Protein AF-A0A352PZP0-F1 (afdb_monomer_lite)

Secondary structure (DSSP, 8-state):
--TT--SHHHHHHHHHHGGGGGSSSB-STTSSSTTTEEEETT--HHHHHHHTTT---TTEEEEEEEE--SSSTTTTS-EEEEEEEES--

Sequence (89 aa):
PSPNMPTWETSLLYPGMVMLEGTNISEGRGTSLPFQLFGAPFLRQKELLAALEGEEMAGVTLRPVTFEPIFDKWCGTLCYGFQIHITDP

Structure (mmCIF, N/CA/C/O backbone):
data_AF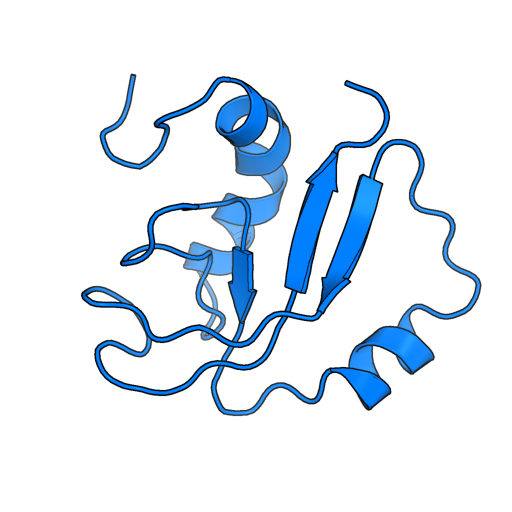-A0A352PZP0-F1
#
_entry.id   AF-A0A352PZP0-F1
#
loop_
_atom_site.group_PDB
_atom_site.id
_atom_site.type_symbol
_atom_site.label_atom_id
_atom_site.label_alt_id
_atom_site.label_comp_id
_atom_site.label_asym_id
_atom_site.label_entity_id
_atom_site.label_seq_id
_atom_site.pdbx_PDB_ins_code
_atom_site.Cartn_x
_atom_site.Cartn_y
_atom_site.Cartn_z
_atom_site.occupancy
_atom_site.B_iso_or_equiv
_atom_site.auth_seq_id
_atom_site.auth_comp_id
_atom_site.auth_asym_id
_atom_site.auth_atom_id
_atom_site.pdbx_PDB_model_num
ATOM 1 N N . PRO A 1 1 ? 17.586 9.045 3.596 1.00 60.56 1 PRO A N 1
ATOM 2 C CA . PRO A 1 1 ? 16.829 7.978 4.290 1.00 60.56 1 PRO A CA 1
ATOM 3 C C . PRO A 1 1 ? 15.730 8.558 5.198 1.00 60.56 1 PRO A C 1
ATOM 5 O O . PRO A 1 1 ? 16.005 9.440 6.006 1.00 60.56 1 PRO A O 1
ATOM 8 N N . SER A 1 2 ? 14.490 8.095 5.017 1.00 74.50 2 SER A N 1
ATOM 9 C CA . SER A 1 2 ? 13.316 8.486 5.813 1.00 74.50 2 SER A CA 1
ATOM 10 C C . SER A 1 2 ? 12.859 7.293 6.659 1.00 74.50 2 SER A C 1
ATOM 12 O O . SER A 1 2 ? 12.968 6.167 6.173 1.00 74.50 2 SER A O 1
ATOM 14 N N . PRO A 1 3 ? 12.313 7.489 7.874 1.00 76.81 3 PRO A N 1
ATOM 15 C CA . PRO A 1 3 ? 11.778 6.393 8.689 1.00 76.81 3 PRO A CA 1
ATOM 16 C C . PRO A 1 3 ? 10.741 5.520 7.965 1.00 76.81 3 PRO A C 1
ATOM 18 O O . PRO A 1 3 ? 10.652 4.330 8.236 1.00 76.81 3 PRO A O 1
ATOM 21 N N . ASN A 1 4 ? 9.997 6.095 7.012 1.00 77.19 4 ASN A N 1
ATOM 22 C CA . ASN A 1 4 ? 9.006 5.379 6.199 1.00 77.19 4 ASN A CA 1
ATOM 23 C C . ASN A 1 4 ? 9.545 4.928 4.828 1.00 77.19 4 ASN A C 1
ATOM 25 O O . ASN A 1 4 ? 8.770 4.538 3.965 1.00 77.19 4 ASN A O 1
ATOM 29 N N . MET A 1 5 ? 10.864 4.956 4.624 1.00 83.12 5 MET A N 1
ATOM 30 C CA . MET A 1 5 ? 11.538 4.359 3.466 1.00 83.12 5 MET A CA 1
ATOM 31 C C . MET A 1 5 ? 12.540 3.293 3.939 1.00 83.12 5 MET A C 1
ATOM 33 O O . MET A 1 5 ? 13.751 3.515 3.869 1.00 83.12 5 MET A O 1
ATOM 37 N N . PRO A 1 6 ? 12.054 2.159 4.480 1.00 80.25 6 PRO A N 1
ATOM 38 C CA . PRO A 1 6 ? 12.908 1.163 5.126 1.00 80.25 6 PRO A CA 1
ATOM 39 C C . PRO A 1 6 ? 13.710 0.306 4.137 1.00 80.25 6 PRO A C 1
ATOM 41 O O . PRO A 1 6 ? 14.686 -0.324 4.534 1.00 80.25 6 PRO A O 1
ATOM 44 N N . THR A 1 7 ? 13.301 0.260 2.867 1.00 85.25 7 THR A N 1
ATOM 45 C CA . THR A 1 7 ? 13.876 -0.611 1.833 1.00 85.25 7 THR A CA 1
ATOM 46 C C . THR A 1 7 ? 14.102 0.168 0.534 1.00 85.25 7 THR A C 1
ATOM 48 O O . THR A 1 7 ? 13.523 1.243 0.339 1.00 85.25 7 THR A O 1
ATOM 51 N N . TRP A 1 8 ? 14.962 -0.333 -0.356 1.00 89.06 8 TRP A N 1
ATOM 52 C CA . TRP A 1 8 ? 15.230 0.338 -1.635 1.00 89.06 8 TRP A CA 1
ATOM 53 C C . TRP A 1 8 ? 14.019 0.235 -2.575 1.00 89.06 8 TRP A C 1
ATOM 55 O O . TRP A 1 8 ? 13.730 1.191 -3.289 1.00 89.06 8 TRP A O 1
ATOM 65 N N . GLU A 1 9 ? 13.244 -0.845 -2.479 1.00 87.62 9 GLU A N 1
ATOM 66 C CA . GLU A 1 9 ? 11.985 -1.073 -3.192 1.00 87.62 9 GLU A CA 1
ATOM 67 C C . GLU A 1 9 ? 10.973 0.041 -2.900 1.00 87.62 9 GLU A C 1
ATOM 69 O O . GLU A 1 9 ? 10.315 0.554 -3.805 1.00 87.62 9 GLU A O 1
ATOM 74 N N . THR A 1 10 ? 10.902 0.501 -1.645 1.00 87.31 10 THR A N 1
ATOM 75 C CA . THR A 1 10 ? 10.073 1.658 -1.282 1.00 87.31 10 THR A CA 1
ATOM 76 C C . THR A 1 10 ? 10.473 2.910 -2.073 1.00 87.31 10 THR A C 1
ATOM 78 O O . THR A 1 10 ? 9.612 3.718 -2.405 1.00 87.31 10 THR A O 1
ATOM 81 N N . SER A 1 11 ? 11.751 3.070 -2.426 1.00 89.69 11 SER A N 1
ATOM 82 C CA . SER A 1 11 ? 12.211 4.215 -3.225 1.00 89.69 11 SER A CA 1
ATOM 83 C C . SER A 1 11 ? 11.706 4.168 -4.668 1.00 89.69 11 SER A C 1
ATOM 85 O O . SER A 1 11 ? 11.447 5.228 -5.232 1.00 89.69 11 SER A O 1
ATOM 87 N N . LEU A 1 12 ? 11.519 2.971 -5.240 1.00 92.44 12 LEU A N 1
ATOM 88 C CA . LEU A 1 12 ? 10.939 2.797 -6.577 1.00 92.44 12 LEU A CA 1
ATOM 89 C C . LEU A 1 12 ? 9.448 3.154 -6.603 1.00 92.44 12 LEU A C 1
ATOM 91 O O . LEU A 1 12 ? 8.978 3.788 -7.544 1.00 92.44 12 LEU A O 1
ATOM 95 N N . LEU A 1 13 ? 8.708 2.783 -5.556 1.00 93.56 13 LEU A N 1
ATOM 96 C CA . LEU A 1 13 ? 7.258 2.995 -5.489 1.00 93.56 13 LEU A CA 1
ATOM 97 C C . LEU A 1 13 ? 6.861 4.384 -4.970 1.00 93.56 13 LEU A C 1
ATOM 99 O O . LEU A 1 13 ? 5.775 4.874 -5.286 1.00 93.56 13 LEU A O 1
ATOM 103 N N . TYR A 1 14 ? 7.730 5.032 -4.189 1.00 92.88 14 TYR A N 1
ATOM 104 C CA . TYR A 1 14 ? 7.437 6.294 -3.505 1.00 92.88 14 TYR A CA 1
ATOM 105 C C . TYR A 1 14 ? 6.848 7.392 -4.413 1.00 92.88 14 TYR A C 1
ATOM 107 O O . TYR A 1 14 ? 5.839 7.969 -4.011 1.00 92.88 14 TYR A O 1
ATOM 115 N N . PRO A 1 15 ? 7.372 7.674 -5.627 1.00 92.56 15 PRO A N 1
ATOM 116 C CA . PRO A 1 15 ? 6.834 8.744 -6.474 1.00 92.56 15 PRO A CA 1
ATOM 117 C C . PRO A 1 15 ? 5.361 8.558 -6.862 1.00 92.56 15 PRO A C 1
ATOM 119 O O . PRO A 1 15 ? 4.634 9.540 -6.977 1.00 92.56 15 PRO A O 1
ATOM 122 N N . GLY A 1 16 ? 4.911 7.312 -7.045 1.00 92.44 16 GLY A N 1
ATOM 123 C CA . GLY A 1 16 ? 3.500 7.012 -7.302 1.00 92.44 16 GLY A CA 1
ATOM 124 C C . GLY A 1 16 ? 2.680 6.985 -6.015 1.00 92.44 16 GLY A C 1
ATOM 125 O O . GLY A 1 16 ? 1.594 7.555 -5.941 1.00 92.44 16 GLY A O 1
ATOM 126 N N . MET A 1 17 ? 3.226 6.365 -4.972 1.00 95.50 17 MET A N 1
ATOM 127 C CA . MET A 1 17 ? 2.497 6.102 -3.730 1.00 95.50 17 MET A CA 1
ATOM 128 C C . MET A 1 17 ? 2.305 7.345 -2.863 1.00 95.50 17 MET A C 1
ATOM 130 O O . MET A 1 17 ? 1.293 7.452 -2.175 1.00 95.50 17 MET A O 1
ATOM 134 N N . VAL A 1 18 ? 3.211 8.324 -2.937 1.00 94.31 18 VAL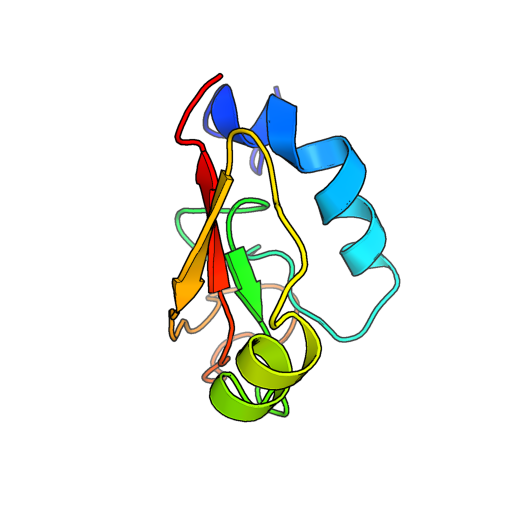 A N 1
ATOM 135 C CA . VAL A 1 18 ? 3.075 9.601 -2.219 1.00 94.31 18 VAL A CA 1
ATOM 136 C C . VAL A 1 18 ? 1.850 10.400 -2.677 1.00 94.31 18 VAL A C 1
ATOM 138 O O . VAL A 1 18 ? 1.280 11.155 -1.897 1.00 94.31 18 VAL A O 1
ATOM 141 N N . MET A 1 19 ? 1.362 10.187 -3.905 1.00 95.56 19 MET A N 1
ATOM 142 C CA . MET A 1 19 ? 0.139 10.841 -4.393 1.00 95.56 19 MET A CA 1
ATOM 143 C C . MET A 1 19 ? 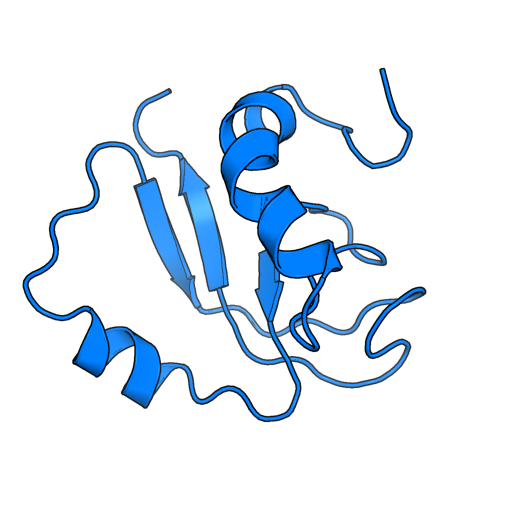-1.090 10.482 -3.546 1.00 95.56 19 MET A C 1
ATOM 145 O O . MET A 1 19 ? -2.024 11.278 -3.434 1.00 95.56 19 MET A O 1
ATOM 149 N N . LEU A 1 20 ? -1.085 9.307 -2.907 1.00 96.62 20 LEU A N 1
ATOM 150 C CA . LEU A 1 20 ? -2.167 8.871 -2.028 1.00 96.62 20 LEU A CA 1
ATOM 151 C C . LEU A 1 20 ? -2.207 9.651 -0.710 1.00 96.62 20 LEU A C 1
ATOM 153 O O . LEU A 1 20 ? -3.262 9.672 -0.072 1.00 96.62 20 LEU A O 1
ATOM 157 N N . GLU A 1 21 ? -1.129 10.344 -0.320 1.00 95.44 21 GLU A N 1
ATOM 158 C CA . GLU A 1 21 ? -1.091 11.174 0.893 1.00 95.44 21 GLU A CA 1
ATOM 159 C C . GLU A 1 21 ? -2.187 12.246 0.877 1.00 95.44 21 GLU A C 1
ATOM 161 O O . GLU A 1 21 ? -2.837 12.459 1.897 1.00 95.44 21 GLU A O 1
ATOM 166 N N . GLY A 1 22 ? -2.487 12.817 -0.296 1.00 95.88 22 GLY A N 1
ATOM 167 C CA . GLY A 1 22 ? -3.569 13.789 -0.498 1.00 95.88 22 GLY A CA 1
ATOM 168 C C . GLY A 1 22 ? -4.983 13.196 -0.569 1.00 95.88 22 GLY A C 1
ATOM 169 O O . GLY A 1 22 ? -5.925 13.907 -0.912 1.00 95.88 22 GLY A O 1
ATOM 170 N N . THR A 1 23 ? -5.149 11.902 -0.285 1.00 97.06 23 THR A N 1
ATOM 171 C CA . THR A 1 23 ? -6.424 11.178 -0.384 1.00 97.06 23 THR A CA 1
ATOM 172 C C . THR A 1 23 ? -6.784 10.474 0.928 1.00 97.06 23 THR A C 1
ATOM 174 O O . THR A 1 23 ? -5.973 10.360 1.847 1.00 97.06 23 THR A O 1
ATOM 177 N N . ASN A 1 24 ? -7.994 9.912 0.989 1.00 97.44 24 ASN A N 1
ATOM 178 C CA . ASN A 1 24 ? -8.449 9.075 2.105 1.00 97.44 24 ASN A CA 1
ATOM 179 C C . ASN A 1 24 ? -8.023 7.596 1.981 1.00 97.44 24 ASN A C 1
ATOM 181 O O . ASN A 1 24 ? -8.536 6.741 2.703 1.00 97.44 24 ASN A O 1
ATOM 185 N N . ILE A 1 25 ? -7.108 7.270 1.068 1.00 98.12 25 ILE A N 1
ATOM 186 C CA . ILE A 1 25 ? -6.494 5.943 0.955 1.00 98.12 25 ILE A CA 1
ATOM 187 C C . ILE A 1 25 ? -5.204 5.956 1.783 1.00 98.12 25 ILE A C 1
ATOM 189 O O . ILE A 1 25 ? -4.413 6.894 1.682 1.00 98.12 25 ILE A O 1
ATOM 193 N N . SER A 1 26 ? -5.015 4.944 2.634 1.00 98.25 26 SER A N 1
ATOM 194 C CA . SER A 1 26 ? -3.747 4.724 3.336 1.00 98.25 26 SER A CA 1
ATOM 195 C C . SER A 1 26 ? -2.715 4.206 2.351 1.00 98.25 26 SER A C 1
ATOM 197 O O . SER A 1 26 ? -2.992 3.259 1.623 1.00 98.25 26 SER A O 1
ATOM 199 N N . GLU A 1 27 ? -1.529 4.796 2.368 1.00 97.69 27 GLU A N 1
ATOM 200 C CA . GLU A 1 27 ? -0.329 4.372 1.646 1.00 97.69 27 GLU A CA 1
ATOM 201 C C . GLU A 1 27 ? 0.549 3.405 2.464 1.00 97.69 27 GLU A C 1
ATOM 203 O O . GLU A 1 27 ? 1.753 3.280 2.243 1.00 97.69 27 GLU A O 1
ATOM 208 N N . GLY A 1 28 ? -0.034 2.726 3.457 1.00 97.06 28 GLY A N 1
ATOM 209 C CA . GLY A 1 28 ? 0.651 1.689 4.230 1.00 97.06 28 GLY A CA 1
ATOM 210 C C . GLY A 1 28 ? 1.526 2.208 5.371 1.00 97.06 28 GLY A C 1
ATOM 211 O O . GLY A 1 28 ? 2.203 1.406 6.021 1.00 97.06 28 GLY A O 1
ATOM 212 N N . ARG A 1 29 ? 1.516 3.517 5.662 1.00 96.56 29 ARG A N 1
ATOM 213 C CA . ARG A 1 29 ? 2.047 4.038 6.934 1.00 96.56 29 ARG A CA 1
ATOM 214 C C . ARG A 1 29 ? 1.342 3.355 8.107 1.00 96.56 29 ARG A C 1
ATOM 216 O O . ARG A 1 29 ? 0.195 2.934 7.989 1.00 96.56 29 ARG A O 1
ATOM 223 N N . GLY A 1 30 ? 2.060 3.173 9.214 1.00 95.31 30 GLY A N 1
ATOM 224 C CA . GLY A 1 30 ? 1.565 2.359 10.326 1.00 95.31 30 GLY A CA 1
ATOM 225 C C . GLY A 1 30 ? 1.636 0.849 10.083 1.00 95.31 30 GLY A C 1
ATOM 226 O O . GLY A 1 30 ? 1.061 0.097 10.860 1.00 95.31 30 GLY A O 1
ATOM 227 N N . THR A 1 31 ? 2.338 0.383 9.049 1.00 95.50 31 THR A N 1
ATOM 228 C CA . THR A 1 31 ? 2.604 -1.047 8.810 1.00 95.50 31 THR A CA 1
ATOM 229 C C . THR A 1 31 ? 4.106 -1.309 8.666 1.00 95.50 31 THR A C 1
ATOM 231 O O . THR A 1 31 ? 4.913 -0.381 8.690 1.00 95.50 31 THR A O 1
ATOM 234 N N . SER A 1 32 ? 4.500 -2.572 8.490 1.00 94.44 32 SER A N 1
ATOM 235 C CA . SER A 1 32 ? 5.886 -2.944 8.170 1.00 94.44 32 SER A CA 1
ATOM 236 C C . SER A 1 32 ? 6.287 -2.665 6.713 1.00 94.44 32 SER A C 1
ATOM 238 O O . SER A 1 32 ? 7.455 -2.840 6.373 1.00 94.44 32 SER A O 1
ATOM 240 N N . LEU A 1 33 ? 5.350 -2.241 5.855 1.00 95.69 33 LEU A N 1
ATOM 241 C CA . LEU A 1 33 ? 5.539 -2.072 4.409 1.00 95.69 33 LEU A CA 1
ATOM 242 C C . LEU A 1 33 ? 5.022 -0.700 3.904 1.00 95.69 33 LEU A C 1
ATOM 244 O O . LEU A 1 33 ? 4.187 -0.645 2.994 1.00 95.69 33 LEU A O 1
ATOM 248 N N . PRO A 1 34 ? 5.490 0.430 4.472 1.00 95.50 34 PRO A N 1
ATOM 249 C CA . PRO A 1 34 ? 5.054 1.758 4.047 1.00 95.50 34 PRO A CA 1
ATOM 250 C C . PRO A 1 34 ? 5.393 2.017 2.575 1.00 95.50 34 PRO A C 1
ATOM 252 O O . PRO A 1 34 ? 6.470 1.650 2.094 1.00 95.50 34 PRO A O 1
ATOM 255 N N . PHE A 1 35 ? 4.449 2.640 1.865 1.00 96.00 35 PHE A N 1
ATOM 256 C CA . PHE A 1 35 ? 4.467 2.902 0.421 1.00 96.00 35 PHE A CA 1
ATOM 257 C C . PHE A 1 35 ? 4.619 1.665 -0.467 1.00 96.00 35 PHE A C 1
ATOM 259 O O . PHE A 1 35 ? 4.838 1.794 -1.665 1.00 96.00 35 PHE A O 1
ATOM 266 N N . GLN A 1 36 ? 4.486 0.462 0.086 1.00 97.00 36 GLN A N 1
ATOM 267 C CA . GLN A 1 36 ? 4.311 -0.752 -0.712 1.00 97.00 36 GLN A CA 1
ATOM 268 C C . GLN A 1 36 ? 2.877 -1.265 -0.622 1.00 97.00 36 GLN A C 1
ATOM 270 O O . GLN A 1 36 ? 2.458 -2.046 -1.470 1.00 97.00 36 GLN A O 1
ATOM 275 N N . LEU A 1 37 ? 2.121 -0.830 0.389 1.00 97.94 37 LEU A N 1
ATOM 276 C CA . LEU A 1 37 ? 0.705 -1.130 0.552 1.00 97.94 37 LEU A CA 1
ATOM 277 C C . LEU A 1 37 ? -0.131 0.100 0.231 1.00 97.94 37 LEU A C 1
ATOM 279 O O . LEU A 1 37 ? 0.248 1.214 0.581 1.00 97.94 37 LEU A O 1
ATOM 283 N N . PHE A 1 38 ? -1.307 -0.109 -0.345 1.00 98.38 38 PHE A N 1
ATOM 284 C CA . PHE A 1 38 ? -2.380 0.869 -0.267 1.00 98.38 38 PHE A CA 1
ATOM 285 C C . PHE A 1 38 ? -3.694 0.204 0.117 1.00 98.38 38 PHE A C 1
ATOM 287 O O . PHE A 1 38 ? -3.934 -0.955 -0.222 1.00 98.38 38 PHE A O 1
ATOM 294 N N . GLY A 1 39 ? -4.558 0.927 0.823 1.00 98.25 39 GLY A N 1
ATOM 295 C CA . GLY A 1 39 ? -5.833 0.380 1.267 1.00 98.25 39 GLY A CA 1
ATOM 296 C C . GLY A 1 39 ? -6.708 1.367 2.027 1.00 98.25 39 GLY A C 1
ATOM 297 O O . GLY A 1 39 ? -6.265 2.429 2.457 1.00 98.25 39 GLY A O 1
ATOM 298 N N . ALA A 1 40 ? -7.976 1.004 2.192 1.00 98.44 40 ALA A N 1
ATOM 299 C CA . ALA A 1 40 ? -8.937 1.742 3.003 1.00 98.44 40 ALA A CA 1
ATOM 300 C C . ALA A 1 40 ? -10.076 0.808 3.452 1.00 98.44 40 ALA A C 1
ATOM 302 O O . ALA A 1 40 ? -10.322 -0.211 2.797 1.00 98.44 40 ALA A O 1
ATOM 303 N N . PRO A 1 41 ? -10.831 1.145 4.512 1.00 98.50 41 PRO A N 1
ATOM 304 C CA . PRO A 1 41 ? -11.950 0.316 4.977 1.00 98.50 41 PRO A CA 1
ATOM 305 C C . PRO A 1 41 ? -13.095 0.206 3.958 1.00 98.50 41 PRO A C 1
ATOM 307 O O . PRO A 1 41 ? -13.859 -0.760 3.957 1.00 98.50 41 PRO A O 1
ATOM 310 N N . PHE A 1 42 ? -13.220 1.198 3.074 1.00 97.69 42 PHE A N 1
ATOM 311 C CA . PHE A 1 42 ? -14.261 1.255 2.048 1.00 97.69 42 PHE A CA 1
ATOM 312 C C . PHE A 1 42 ? -13.857 0.608 0.716 1.00 97.69 42 PHE A C 1
ATOM 314 O O . PHE A 1 42 ? -14.719 0.432 -0.142 1.00 97.69 42 PHE A O 1
ATOM 321 N N . LEU A 1 43 ? -12.583 0.244 0.521 1.00 97.19 43 LEU A N 1
ATOM 322 C CA . LEU A 1 43 ? -12.137 -0.346 -0.741 1.00 97.19 43 LEU A CA 1
ATOM 323 C C . LEU A 1 43 ? -12.708 -1.756 -0.937 1.00 97.19 43 LEU A C 1
ATOM 325 O O . LEU A 1 43 ? -12.878 -2.536 0.002 1.00 97.19 43 LEU A O 1
ATOM 329 N N . ARG A 1 44 ? -13.005 -2.083 -2.197 1.00 96.81 44 ARG A N 1
ATOM 330 C CA . ARG A 1 44 ? -13.542 -3.376 -2.630 1.00 96.81 44 ARG A CA 1
ATOM 331 C C . ARG A 1 44 ? -12.549 -4.020 -3.590 1.00 96.81 44 ARG A C 1
ATOM 333 O O . ARG A 1 44 ? -12.524 -3.704 -4.772 1.00 96.81 44 ARG A O 1
ATOM 340 N N . GLN A 1 45 ? -11.714 -4.927 -3.078 1.00 95.62 45 GLN A N 1
ATOM 341 C CA . GLN A 1 45 ? -10.603 -5.521 -3.841 1.00 95.62 45 GLN A CA 1
ATOM 342 C C . GLN A 1 45 ? -11.057 -6.164 -5.158 1.00 95.62 45 GLN A C 1
ATOM 344 O O . GLN A 1 45 ? -10.425 -5.966 -6.188 1.00 95.62 45 GLN A O 1
ATOM 349 N N . LYS A 1 46 ? -12.170 -6.905 -5.139 1.00 95.19 46 LYS A N 1
ATOM 350 C CA . LYS A 1 46 ? -12.698 -7.563 -6.342 1.00 95.19 46 LYS A CA 1
ATOM 351 C C . LYS A 1 46 ? -13.112 -6.563 -7.420 1.00 95.19 46 LYS A C 1
ATOM 353 O O . LYS A 1 46 ? -12.810 -6.779 -8.583 1.00 95.19 46 LYS A O 1
ATOM 358 N N . GLU A 1 47 ? -13.779 -5.482 -7.025 1.00 95.94 47 GLU A N 1
ATOM 359 C CA . GLU A 1 47 ? -14.218 -4.434 -7.951 1.00 95.94 47 GLU A CA 1
ATOM 360 C C . GLU A 1 47 ? -13.019 -3.680 -8.529 1.00 95.94 47 GLU A C 1
ATOM 362 O O . GLU A 1 47 ? -12.992 -3.419 -9.726 1.00 95.94 47 GLU A O 1
ATOM 367 N N . LEU A 1 48 ? -11.994 -3.402 -7.712 1.00 93.56 48 LEU A N 1
ATOM 368 C 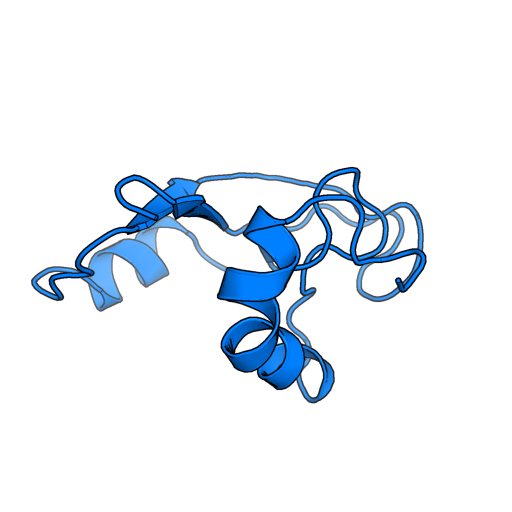CA . LEU A 1 48 ? -10.775 -2.758 -8.198 1.00 93.56 48 LEU A CA 1
ATOM 369 C C . LEU A 1 48 ? -10.001 -3.650 -9.177 1.00 93.56 48 LEU A C 1
ATOM 371 O O . LEU A 1 48 ? -9.552 -3.160 -10.204 1.00 93.56 48 LEU A O 1
ATOM 375 N N . LEU A 1 49 ? -9.874 -4.952 -8.894 1.00 93.44 49 LEU A N 1
ATOM 376 C CA . LEU A 1 49 ? -9.235 -5.890 -9.823 1.00 93.44 49 LEU A CA 1
ATOM 377 C C . LEU A 1 49 ? -9.999 -5.999 -11.143 1.00 93.44 49 LEU A C 1
ATOM 379 O O . LEU A 1 49 ? -9.371 -6.010 -12.192 1.00 93.44 49 LEU A O 1
ATOM 383 N N . ALA A 1 50 ? -11.332 -6.046 -11.092 1.00 94.44 50 ALA A N 1
ATOM 384 C CA . ALA A 1 50 ? -12.157 -6.061 -12.297 1.00 94.44 50 ALA A CA 1
ATOM 385 C C . ALA A 1 50 ? -12.024 -4.756 -13.101 1.00 94.44 50 ALA A C 1
ATOM 387 O O . ALA A 1 50 ? -11.983 -4.784 -14.323 1.00 94.44 50 ALA A O 1
ATOM 388 N N . ALA A 1 51 ? -11.912 -3.606 -12.429 1.00 93.19 51 ALA A N 1
ATOM 389 C CA . ALA A 1 51 ? -11.713 -2.316 -13.092 1.00 93.19 51 ALA A CA 1
ATOM 390 C C . ALA A 1 51 ? -10.330 -2.172 -13.754 1.00 93.19 51 ALA A C 1
ATOM 392 O O . ALA A 1 51 ? -10.171 -1.342 -14.642 1.00 93.19 51 ALA A O 1
ATOM 393 N N . LEU A 1 52 ? -9.347 -2.959 -13.311 1.00 90.06 52 LEU A N 1
ATOM 394 C CA . LEU A 1 52 ? -7.993 -3.019 -13.868 1.00 90.06 52 LEU A CA 1
ATOM 395 C C . LEU A 1 52 ? -7.808 -4.216 -14.815 1.00 90.06 52 LEU A C 1
ATOM 397 O O . LEU A 1 52 ? -6.693 -4.503 -15.246 1.00 90.06 52 LEU A O 1
ATOM 401 N N . GLU A 1 53 ? -8.878 -4.954 -15.118 1.00 90.31 53 GLU A N 1
ATOM 402 C CA . GLU A 1 53 ? -8.809 -6.105 -16.009 1.00 90.31 53 GLU A CA 1
ATOM 403 C C . GLU A 1 53 ? -8.411 -5.658 -17.423 1.00 90.31 53 GLU A C 1
ATOM 405 O O . GLU A 1 53 ? -9.048 -4.796 -18.024 1.00 90.31 53 GLU A O 1
ATOM 410 N N . GLY A 1 54 ? -7.339 -6.252 -17.955 1.00 86.81 54 GLY A N 1
ATOM 411 C CA . GLY A 1 54 ? -6.776 -5.894 -19.261 1.00 86.81 54 GLY A CA 1
ATOM 412 C C . GLY A 1 54 ? -5.692 -4.813 -19.222 1.00 86.81 54 GLY A C 1
ATOM 413 O O . GLY A 1 54 ? -5.030 -4.612 -20.238 1.00 86.81 54 GLY A O 1
ATOM 414 N N . GLU A 1 55 ? -5.454 -4.175 -18.073 1.00 89.00 55 GLU A N 1
ATOM 415 C CA . GLU A 1 55 ? -4.313 -3.274 -17.886 1.00 89.00 55 GLU A CA 1
ATOM 416 C C . GLU A 1 55 ? -3.047 -4.084 -17.577 1.00 89.00 55 GLU A C 1
ATOM 418 O O . GLU A 1 55 ? -2.969 -4.810 -16.580 1.00 89.00 55 GLU A O 1
ATOM 423 N N . GLU A 1 56 ? -2.032 -3.964 -18.432 1.00 84.38 56 GLU A N 1
ATOM 424 C CA . GLU A 1 56 ? -0.743 -4.616 -18.220 1.00 84.38 56 GLU A CA 1
ATOM 425 C C . GLU A 1 56 ? 0.185 -3.695 -17.419 1.00 84.38 56 GLU A C 1
ATOM 427 O O . GLU A 1 56 ? 0.568 -2.613 -17.862 1.00 84.38 56 GLU A O 1
ATOM 432 N N . MET A 1 57 ? 0.563 -4.135 -16.219 1.00 87.31 57 MET A N 1
ATOM 433 C CA . MET A 1 57 ? 1.513 -3.423 -15.368 1.00 87.31 57 MET A CA 1
ATOM 434 C C . MET A 1 57 ? 2.873 -4.116 -15.438 1.00 87.31 57 MET A C 1
ATOM 436 O O . MET A 1 57 ? 3.143 -5.067 -14.707 1.00 87.31 57 MET A O 1
ATOM 440 N N . ALA A 1 58 ? 3.735 -3.646 -16.337 1.00 91.38 58 ALA A N 1
ATOM 441 C CA . ALA A 1 58 ? 5.089 -4.174 -16.455 1.00 91.38 58 ALA A CA 1
ATOM 442 C C . ALA A 1 58 ? 5.871 -3.981 -15.140 1.00 91.38 58 ALA A C 1
ATOM 444 O O . ALA A 1 58 ? 5.868 -2.901 -14.552 1.00 91.38 58 ALA A O 1
ATOM 445 N N . GLY A 1 59 ? 6.536 -5.045 -14.684 1.00 93.62 59 GLY A N 1
ATOM 446 C CA . GLY A 1 59 ? 7.425 -5.024 -13.519 1.00 93.62 59 GLY A CA 1
ATOM 447 C C . GLY A 1 59 ? 6.748 -5.037 -12.146 1.00 93.62 59 GLY A C 1
ATOM 448 O O . GLY A 1 59 ? 7.455 -5.087 -11.137 1.00 93.62 59 GLY A O 1
ATOM 449 N N . VAL A 1 60 ? 5.411 -5.055 -12.064 1.00 94.81 60 VAL A N 1
ATOM 450 C CA . VAL A 1 60 ? 4.686 -5.144 -10.785 1.00 94.81 60 VAL A CA 1
ATOM 451 C C . VAL A 1 60 ? 3.451 -6.041 -10.860 1.00 94.81 60 VAL A C 1
ATOM 453 O O . VAL A 1 60 ? 2.823 -6.208 -11.900 1.00 94.81 60 VAL A O 1
ATOM 456 N N . THR A 1 61 ? 3.037 -6.573 -9.712 1.00 93.94 61 THR A N 1
ATOM 457 C CA . THR A 1 61 ? 1.734 -7.223 -9.543 1.00 93.94 61 THR A CA 1
ATOM 458 C C . THR A 1 6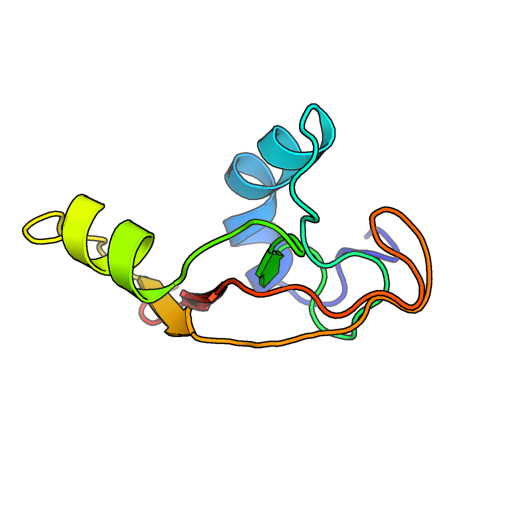1 ? 1.006 -6.681 -8.316 1.00 93.94 61 THR A C 1
ATOM 460 O O . THR A 1 61 ? 1.619 -6.379 -7.287 1.00 93.94 61 THR A O 1
ATOM 463 N N . LEU A 1 62 ? -0.320 -6.559 -8.411 1.00 95.25 62 LEU A N 1
ATOM 464 C CA . LEU A 1 62 ? -1.169 -6.175 -7.286 1.00 95.25 62 LEU A CA 1
ATOM 465 C C . LEU A 1 62 ? -1.567 -7.418 -6.491 1.00 95.25 62 LEU A C 1
ATOM 467 O O . LEU A 1 62 ? -2.450 -8.177 -6.890 1.00 95.25 62 LEU A O 1
ATOM 471 N N . ARG A 1 63 ? -0.944 -7.609 -5.325 1.00 95.19 63 ARG A N 1
ATOM 472 C CA . ARG A 1 63 ? -1.265 -8.715 -4.415 1.00 95.19 63 ARG A CA 1
ATOM 473 C C . ARG A 1 63 ? -2.322 -8.269 -3.400 1.00 95.19 63 ARG A C 1
ATOM 475 O O . ARG A 1 63 ? -2.016 -7.386 -2.597 1.00 95.19 63 ARG A O 1
ATOM 482 N N . PRO A 1 64 ? -3.533 -8.859 -3.379 1.00 96.88 64 PRO A N 1
ATOM 483 C CA . PRO A 1 64 ? -4.551 -8.506 -2.393 1.00 96.88 64 PRO A CA 1
ATOM 484 C C . PRO A 1 64 ? -4.026 -8.677 -0.967 1.00 96.88 64 PRO A C 1
ATOM 486 O O . PRO A 1 64 ? -3.416 -9.694 -0.638 1.00 96.88 64 PRO A O 1
ATOM 489 N N . VAL A 1 65 ? -4.282 -7.689 -0.115 1.00 97.88 65 VAL A N 1
ATOM 490 C CA . VAL A 1 65 ? -3.904 -7.717 1.298 1.00 97.88 65 VAL A CA 1
ATOM 491 C C . VAL A 1 65 ? -4.949 -7.003 2.146 1.00 97.88 65 VAL A C 1
ATOM 493 O O . VAL A 1 65 ? -5.613 -6.061 1.705 1.00 97.88 65 VAL A O 1
ATOM 496 N N . THR A 1 66 ? -5.081 -7.455 3.383 1.00 98.12 66 THR A N 1
ATOM 497 C CA . THR A 1 66 ? -5.844 -6.773 4.422 1.00 98.12 66 THR A CA 1
ATOM 498 C C . THR A 1 66 ? -4.877 -6.424 5.543 1.00 98.12 66 THR A C 1
ATOM 500 O O . THR A 1 66 ? -4.075 -7.268 5.944 1.00 98.12 66 THR A O 1
ATOM 503 N N . PHE A 1 67 ? -4.906 -5.181 6.010 1.00 98.38 67 PHE A N 1
ATOM 504 C CA . PHE A 1 67 ? -3.970 -4.690 7.019 1.00 98.38 67 PHE A CA 1
ATOM 505 C C . PHE A 1 67 ? -4.645 -3.697 7.957 1.00 98.38 67 PHE A C 1
ATOM 507 O O . PHE A 1 67 ? -5.629 -3.060 7.593 1.00 98.38 67 PHE A O 1
ATOM 514 N N . GLU A 1 68 ? -4.101 -3.560 9.160 1.00 98.44 68 GLU A N 1
ATOM 515 C CA . GLU A 1 68 ? -4.545 -2.591 10.158 1.00 98.44 68 GLU A CA 1
ATOM 516 C C . GLU A 1 68 ? -3.347 -1.711 10.547 1.00 98.44 68 GLU A C 1
ATOM 518 O O . GLU A 1 68 ? -2.384 -2.222 11.127 1.00 98.44 68 GLU A O 1
ATOM 523 N N . PRO A 1 69 ? -3.345 -0.417 10.179 1.00 97.88 69 PRO A N 1
ATOM 524 C CA . PRO A 1 69 ? -2.293 0.512 10.576 1.00 97.88 69 PRO A CA 1
ATOM 525 C C . PRO A 1 69 ? -2.243 0.721 12.093 1.00 97.88 69 PRO A C 1
ATOM 527 O O . PRO A 1 69 ? -3.280 0.870 12.735 1.00 97.88 69 PRO A O 1
ATOM 530 N N . ILE A 1 70 ? -1.040 0.824 12.663 1.00 97.81 70 ILE A N 1
ATOM 531 C CA . ILE A 1 70 ? -0.843 1.164 14.086 1.00 97.81 70 ILE A CA 1
ATOM 532 C C . ILE A 1 70 ? -0.722 2.679 14.346 1.00 97.8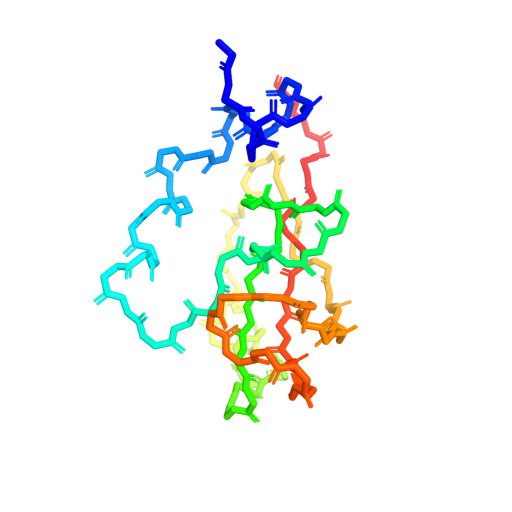1 70 ILE A C 1
ATOM 534 O O . ILE A 1 70 ? -0.686 3.106 15.497 1.00 97.81 70 ILE A O 1
ATOM 538 N N . PHE A 1 71 ? -0.613 3.494 13.293 1.00 96.62 71 PHE A N 1
ATOM 539 C CA . PHE A 1 71 ? -0.664 4.960 13.328 1.00 96.62 71 PHE A CA 1
ATOM 540 C C . PHE A 1 71 ? -1.082 5.497 11.946 1.00 96.62 71 PHE A C 1
ATOM 542 O O . PHE A 1 71 ? -1.165 4.725 10.994 1.00 96.62 71 PHE A O 1
ATOM 549 N N . ASP A 1 72 ? -1.290 6.814 11.833 1.00 95.81 72 ASP A N 1
ATOM 550 C CA . ASP A 1 72 ? -1.711 7.504 10.598 1.00 95.81 72 ASP A CA 1
ATOM 551 C C . ASP A 1 72 ? -3.162 7.173 10.177 1.00 95.81 72 ASP A C 1
ATOM 553 O O . ASP A 1 72 ? -4.000 6.812 11.013 1.00 95.81 72 ASP A O 1
ATOM 557 N N . LYS A 1 73 ? -3.492 7.358 8.893 1.00 98.12 73 LYS A N 1
ATOM 558 C CA . LYS A 1 73 ? -4.795 7.044 8.298 1.00 98.12 73 LYS A CA 1
ATOM 559 C C . LYS A 1 73 ? -5.269 5.650 8.697 1.00 98.12 73 LYS A C 1
ATOM 561 O O . LYS A 1 73 ? -4.555 4.666 8.523 1.00 98.12 73 LYS A O 1
ATOM 566 N N . TRP A 1 74 ? -6.520 5.583 9.146 1.00 98.38 74 TRP A N 1
ATOM 567 C CA . TRP A 1 74 ? -7.197 4.336 9.511 1.00 98.38 74 TRP A CA 1
ATOM 568 C C . TRP A 1 74 ? -6.505 3.547 10.635 1.00 98.38 74 TRP A C 1
ATOM 570 O O . TRP A 1 74 ? -6.662 2.332 10.706 1.00 98.38 74 TRP A O 1
ATOM 580 N N . CYS A 1 75 ? -5.775 4.224 11.531 1.00 98.25 75 CYS A N 1
ATOM 581 C CA . CYS A 1 75 ? -5.208 3.617 12.737 1.00 98.25 75 CYS A CA 1
ATOM 582 C C . CYS A 1 75 ? -6.242 2.754 13.488 1.00 98.25 75 CYS A C 1
ATOM 584 O O . CYS A 1 75 ? -7.354 3.214 13.767 1.00 98.25 75 CYS A O 1
ATOM 586 N N . GLY A 1 76 ? -5.884 1.501 13.786 1.00 98.31 76 GLY A N 1
ATOM 587 C CA . GLY A 1 76 ? -6.750 0.538 14.474 1.00 98.31 76 GLY A CA 1
ATOM 588 C C . GLY A 1 76 ? -7.991 0.114 13.678 1.00 98.31 76 GLY A C 1
ATOM 589 O O . GLY A 1 76 ? -8.949 -0.393 14.254 1.00 98.31 76 GLY A O 1
ATOM 590 N N . THR A 1 77 ? -8.025 0.382 12.367 1.00 98.56 77 THR A N 1
ATOM 591 C CA . THR A 1 77 ? -9.141 0.034 11.481 1.00 98.56 77 THR A CA 1
ATOM 592 C C . THR A 1 77 ? -8.676 -0.865 10.338 1.00 98.56 77 THR A C 1
ATOM 594 O O . THR A 1 77 ? -7.741 -0.543 9.602 1.00 98.56 77 THR A O 1
ATOM 597 N N . LEU A 1 78 ? -9.389 -1.974 10.141 1.00 98.50 78 LEU A N 1
ATOM 598 C CA . LEU A 1 78 ? -9.117 -2.923 9.068 1.00 98.50 78 LEU A CA 1
ATOM 599 C C . LEU A 1 78 ? -9.288 -2.274 7.684 1.00 98.50 78 LEU A C 1
ATOM 601 O O . LEU A 1 78 ? -10.378 -1.835 7.308 1.00 98.50 78 LEU A O 1
ATOM 605 N N . CYS A 1 79 ? -8.206 -2.249 6.913 1.00 98.62 79 CYS A N 1
ATOM 606 C CA . CYS A 1 79 ? -8.152 -1.744 5.549 1.00 98.62 79 CYS A CA 1
ATOM 607 C C . CYS A 1 79 ? -8.072 -2.896 4.551 1.00 98.62 79 CYS A C 1
ATOM 609 O O . CYS A 1 79 ? -7.301 -3.840 4.728 1.00 98.62 79 CYS A O 1
ATOM 611 N N . TYR A 1 80 ? -8.820 -2.776 3.457 1.00 98.50 80 TYR A N 1
ATOM 612 C CA . TYR A 1 80 ? -8.741 -3.684 2.318 1.00 98.50 80 TYR A CA 1
ATOM 613 C C . TYR A 1 80 ? -7.980 -2.994 1.193 1.00 98.50 80 TYR A C 1
ATOM 615 O O . TYR A 1 80 ? -8.206 -1.814 0.915 1.00 98.50 80 TYR A O 1
ATOM 623 N N . GLY A 1 81 ? -7.085 -3.717 0.531 1.00 98.00 81 GLY A N 1
ATOM 624 C CA . GLY A 1 81 ? -6.326 -3.144 -0.569 1.00 98.00 81 GLY A CA 1
ATOM 625 C C . GLY A 1 81 ? -5.297 -4.102 -1.136 1.00 98.00 81 GLY A C 1
ATOM 626 O O . GLY A 1 81 ? -5.554 -5.305 -1.227 1.00 98.00 81 GLY A O 1
ATOM 627 N N . PHE A 1 82 ? -4.156 -3.569 -1.554 1.00 98.00 82 PHE A N 1
ATOM 628 C CA . PHE A 1 82 ? -3.143 -4.326 -2.280 1.00 98.00 82 PHE A CA 1
ATOM 629 C C . PHE A 1 82 ? -1.745 -3.943 -1.822 1.00 98.00 82 PHE A C 1
ATOM 631 O O . PHE A 1 82 ? -1.479 -2.797 -1.463 1.00 98.00 82 PHE A O 1
ATOM 638 N N . GLN A 1 83 ? -0.846 -4.916 -1.874 1.00 97.50 83 GLN A N 1
ATOM 639 C CA . GLN A 1 83 ? 0.571 -4.643 -2.004 1.00 97.50 83 GLN A CA 1
ATOM 640 C C . GLN A 1 83 ? 0.901 -4.470 -3.485 1.00 97.50 83 GLN A C 1
ATOM 642 O O . GLN A 1 83 ? 0.525 -5.319 -4.297 1.00 97.50 83 GLN A O 1
ATOM 647 N N . ILE A 1 84 ? 1.658 -3.429 -3.817 1.00 96.19 84 ILE A N 1
ATOM 648 C CA . ILE A 1 84 ? 2.360 -3.336 -5.096 1.00 96.19 84 ILE A CA 1
ATOM 649 C C . ILE A 1 84 ? 3.645 -4.148 -4.951 1.00 96.19 84 ILE A C 1
ATOM 651 O O . ILE A 1 84 ? 4.597 -3.728 -4.293 1.00 96.19 84 ILE A O 1
ATOM 655 N N . HIS A 1 85 ? 3.637 -5.363 -5.486 1.00 94.94 85 HIS A N 1
ATOM 656 C CA . HIS A 1 85 ? 4.775 -6.267 -5.415 1.00 94.94 85 HIS A CA 1
ATOM 657 C C . HIS A 1 85 ? 5.614 -6.124 -6.684 1.00 94.94 85 HIS A C 1
ATOM 659 O O . HIS A 1 85 ? 5.127 -6.419 -7.773 1.00 94.94 85 HIS A O 1
ATOM 665 N N . ILE A 1 86 ? 6.854 -5.659 -6.540 1.00 94.38 86 ILE A N 1
ATOM 666 C CA . ILE A 1 86 ? 7.801 -5.516 -7.651 1.00 94.38 86 ILE A CA 1
ATOM 667 C C . ILE A 1 86 ? 8.252 -6.909 -8.093 1.00 94.38 86 ILE A C 1
ATOM 669 O O . ILE A 1 86 ? 8.724 -7.697 -7.274 1.00 94.38 86 ILE A O 1
ATOM 673 N N . THR A 1 87 ? 8.088 -7.208 -9.378 1.00 94.31 87 THR A N 1
ATOM 674 C CA . THR A 1 87 ? 8.491 -8.478 -9.997 1.00 94.31 87 THR A CA 1
ATOM 675 C C . THR A 1 87 ? 9.706 -8.329 -10.910 1.00 94.31 87 THR A C 1
ATOM 677 O O . THR A 1 87 ? 10.374 -9.326 -11.161 1.00 94.31 87 THR A O 1
ATOM 680 N N . ASP A 1 88 ? 9.988 -7.112 -11.387 1.00 90.69 88 ASP A N 1
ATOM 681 C CA . ASP A 1 88 ? 11.167 -6.771 -12.195 1.00 90.69 88 ASP A CA 1
ATOM 682 C C . ASP A 1 88 ? 11.643 -5.346 -11.822 1.00 90.69 88 ASP A C 1
ATOM 684 O O . ASP A 1 88 ? 10.893 -4.396 -12.066 1.00 90.69 88 ASP A O 1
ATOM 688 N N . PRO A 1 89 ? 12.785 -5.195 -11.121 1.00 79.62 89 PRO A N 1
ATOM 689 C CA . PRO A 1 89 ? 13.226 -3.930 -10.524 1.00 79.62 89 PRO A CA 1
ATOM 690 C C . PRO A 1 89 ? 14.078 -3.012 -11.412 1.00 79.62 89 PRO A C 1
ATOM 692 O O . PRO A 1 89 ? 14.802 -3.509 -12.304 1.00 79.62 89 PRO A O 1
#

Foldseek 3Di:
DDPLCPDVVLVVQVVVLVVCVPDLWQQQAQHPHHNQWIWDLPDDAVVVVVVCPPPDDPQWDWAWDWDAGCDDRRHRHITTGTGTGGPHD

Radius of gyration: 12.58 Å; chains: 1; bounding box: 31×22×34 Å

pLDDT: mean 93.54, std 6.39, range [60.56, 98.62]